Protein AF-A0A9E5V1Q6-F1 (afdb_monomer_lite)

Radius of gyration: 34.78 Å; chains: 1; bounding box: 92×121×53 Å

Secondary structure (DSSP, 8-state):
-PPPPP--PPPPPPPPP--HHHHHHHHHTT--HHHHHHHHHHHHH-SS--S---PPPHHHHHHHTTS-HHHHHHHHHHHHHTTS-----S-------TTTSTT--TTS----------PPP---------------------

Sequence (142 aa):
MTDPPPSSEPKPPSFVQIPIELIKYVRSLKLTGTQYDLWLYLYELDPYGSKWVEVPPPSEIAQLLKVDVRTIQRCAQRLADCELFEFQIKRWKARNTTISAKVYDFSLGKEIHLRTKRSKSPQNGSKDPKEYKYSGGKTFAG

Structure (mmCIF, N/CA/C/O backbone):
data_AF-A0A9E5V1Q6-F1
#
_entry.id   AF-A0A9E5V1Q6-F1
#
loop_
_atom_site.group_PDB
_atom_site.id
_atom_site.type_symbol
_atom_site.label_atom_id
_atom_site.label_alt_id
_atom_site.label_comp_id
_atom_site.label_asym_id
_atom_site.label_entity_id
_atom_site.label_seq_id
_atom_site.pdbx_PDB_ins_code
_atom_site.Cartn_x
_atom_site.Cartn_y
_atom_site.Cartn_z
_atom_site.occupancy
_atom_site.B_iso_or_equiv
_atom_site.auth_seq_id
_atom_site.auth_comp_id
_atom_site.auth_asym_id
_atom_site.auth_atom_id
_atom_site.pdbx_PDB_model_num
ATOM 1 N N . MET A 1 1 ? 28.038 45.652 21.094 1.00 58.75 1 MET A N 1
ATOM 2 C CA . MET A 1 1 ? 26.785 44.981 20.697 1.00 58.75 1 MET A CA 1
ATOM 3 C C . MET A 1 1 ? 27.151 43.536 20.450 1.00 58.75 1 MET A C 1
ATOM 5 O O . MET A 1 1 ? 27.878 43.267 19.509 1.00 58.75 1 MET A O 1
ATOM 9 N N . THR A 1 2 ? 26.821 42.665 21.395 1.00 64.88 2 THR A N 1
ATOM 10 C CA . THR A 1 2 ? 27.136 41.235 21.346 1.00 64.88 2 THR A CA 1
ATOM 11 C C . THR A 1 2 ? 25.935 40.545 20.719 1.00 64.88 2 THR A C 1
ATOM 13 O O . THR A 1 2 ? 24.842 40.629 21.278 1.00 64.88 2 THR A O 1
ATOM 16 N N . ASP A 1 3 ? 26.117 39.927 19.555 1.00 62.53 3 ASP A N 1
ATOM 17 C CA . ASP A 1 3 ? 25.083 39.080 18.965 1.00 62.53 3 ASP A CA 1
ATOM 18 C C . ASP A 1 3 ? 24.759 37.933 19.937 1.00 62.53 3 ASP A C 1
ATOM 20 O O . ASP A 1 3 ? 25.683 37.342 20.512 1.00 62.53 3 ASP A O 1
ATOM 24 N N . PRO A 1 4 ? 23.473 37.616 20.176 1.00 71.31 4 PRO A N 1
ATOM 25 C CA . PRO A 1 4 ? 23.129 36.442 20.957 1.00 71.31 4 PRO A CA 1
ATOM 26 C C . PRO A 1 4 ? 23.606 35.180 20.215 1.00 71.31 4 PRO A C 1
ATOM 28 O O . PRO A 1 4 ? 23.507 35.113 18.987 1.00 71.31 4 PRO A O 1
ATOM 31 N N . PRO A 1 5 ? 24.125 34.169 20.935 1.00 71.31 5 PRO A N 1
ATOM 32 C CA . PRO A 1 5 ? 24.571 32.926 20.319 1.00 71.31 5 PRO A CA 1
ATOM 33 C C . PRO A 1 5 ? 23.397 32.241 19.602 1.00 71.31 5 PRO A C 1
ATOM 35 O O . PRO A 1 5 ? 22.268 32.300 20.103 1.00 71.31 5 PRO A O 1
ATOM 38 N N . PRO A 1 6 ? 23.632 31.575 18.453 1.00 68.31 6 PRO A N 1
ATOM 39 C CA . PRO A 1 6 ? 22.587 30.823 17.777 1.00 68.31 6 PRO A CA 1
ATOM 40 C C . PRO A 1 6 ? 22.072 29.763 18.744 1.00 68.31 6 PRO A C 1
ATOM 42 O O . PRO A 1 6 ? 22.817 28.890 19.187 1.00 68.31 6 PRO A O 1
ATOM 45 N N . SER A 1 7 ? 20.799 29.881 19.109 1.00 64.31 7 SER A N 1
ATOM 46 C CA . SER A 1 7 ? 20.091 28.952 19.978 1.00 64.31 7 SER A CA 1
ATOM 47 C C . SER A 1 7 ? 19.993 27.612 19.249 1.00 64.31 7 SER A C 1
ATOM 49 O O . SER A 1 7 ? 19.036 27.345 18.528 1.00 64.31 7 SER A O 1
ATOM 51 N N . SER A 1 8 ? 21.026 26.780 19.367 1.00 68.31 8 SER A N 1
ATOM 52 C CA . SER A 1 8 ? 21.069 25.427 18.818 1.00 68.31 8 SER A CA 1
ATOM 53 C C . SER A 1 8 ? 20.265 24.480 19.707 1.00 68.31 8 SER A C 1
ATOM 55 O O . SER A 1 8 ? 20.786 23.485 20.208 1.00 68.31 8 SER A O 1
ATOM 57 N N . GLU A 1 9 ? 19.004 24.820 19.963 1.00 71.81 9 GLU A N 1
ATOM 58 C CA . GLU A 1 9 ? 18.068 23.887 20.573 1.00 71.81 9 GLU A CA 1
ATOM 59 C C . GLU A 1 9 ? 17.627 22.882 19.502 1.00 71.81 9 GLU A C 1
ATOM 61 O O . GLU A 1 9 ? 17.210 23.283 18.408 1.00 71.81 9 GLU A O 1
ATOM 66 N N . PRO A 1 10 ? 17.742 21.568 19.761 1.00 73.12 10 PRO A N 1
ATOM 67 C CA . PRO A 1 10 ? 17.274 20.566 18.821 1.00 73.12 10 PRO A CA 1
ATOM 68 C C . PRO A 1 10 ? 15.765 20.735 18.644 1.00 73.12 10 PRO A C 1
ATOM 70 O O . PRO A 1 10 ? 14.995 20.587 19.594 1.00 73.12 10 PRO A O 1
ATOM 73 N N . LYS A 1 11 ? 15.339 21.057 17.417 1.00 75.12 11 LYS A N 1
ATOM 74 C CA . LYS A 1 11 ? 13.920 21.140 17.070 1.00 75.12 11 LYS A CA 1
ATOM 75 C C . LYS A 1 11 ? 13.256 19.813 17.465 1.00 75.12 11 LYS A C 1
ATOM 77 O O . LYS A 1 11 ? 13.745 18.763 17.038 1.00 75.12 11 LYS A O 1
ATOM 82 N N . PRO A 1 12 ? 12.174 19.830 18.264 1.00 74.25 12 PRO A N 1
ATOM 83 C CA . PRO A 1 12 ? 11.507 18.600 18.658 1.00 74.25 12 PRO A CA 1
ATOM 84 C C . PRO A 1 12 ? 11.032 17.842 17.409 1.00 74.25 12 PRO A C 1
ATOM 86 O O . PRO A 1 12 ? 10.685 18.476 16.403 1.00 74.25 12 PRO A O 1
ATOM 89 N N . PRO A 1 13 ? 11.021 16.498 17.445 1.00 74.25 13 PRO A N 1
ATOM 90 C CA . PRO A 1 13 ? 10.579 15.699 16.312 1.00 74.25 13 PRO A CA 1
ATOM 91 C C . PRO A 1 13 ? 9.140 16.071 15.935 1.00 74.25 13 PRO A C 1
ATOM 93 O O . PRO A 1 13 ? 8.254 16.133 16.787 1.00 74.25 13 PRO A O 1
ATOM 96 N N . SER A 1 14 ? 8.905 16.336 14.648 1.00 77.00 14 SER A N 1
ATOM 97 C CA . SER A 1 14 ? 7.556 16.543 14.126 1.00 77.00 14 SER A CA 1
ATOM 98 C C . SER A 1 14 ? 6.906 15.190 13.863 1.00 77.00 14 SER A C 1
ATOM 100 O O . SER A 1 14 ? 7.390 14.431 13.025 1.00 77.00 14 SER A O 1
ATOM 102 N N . PHE A 1 15 ? 5.808 14.899 14.554 1.00 81.38 15 PHE A N 1
ATOM 103 C CA . PHE A 1 15 ? 5.043 13.673 14.345 1.00 81.38 15 PHE A CA 1
ATOM 104 C C . PHE A 1 15 ? 3.915 13.902 13.343 1.00 81.38 15 PHE A C 1
ATOM 106 O O . PHE A 1 15 ? 3.174 14.883 13.440 1.00 81.38 15 PHE A O 1
ATOM 113 N N . VAL A 1 16 ? 3.752 12.964 12.412 1.00 83.31 16 VAL A N 1
ATOM 114 C CA . VAL A 1 16 ? 2.574 12.904 11.545 1.00 83.31 16 VAL A CA 1
ATOM 115 C C . VAL A 1 16 ? 1.393 12.383 12.365 1.00 83.31 16 VAL A C 1
ATOM 117 O O . VAL A 1 16 ? 1.494 11.351 13.027 1.00 83.31 16 VAL A O 1
ATOM 120 N N . GLN A 1 17 ? 0.265 13.093 12.329 1.00 88.81 17 GLN A N 1
ATOM 121 C CA . GLN A 1 17 ? -0.966 12.651 12.984 1.00 88.81 17 GLN A CA 1
ATOM 122 C C . GLN A 1 17 ? -1.847 11.872 12.004 1.00 88.81 17 GLN A C 1
ATOM 124 O O . GLN A 1 17 ? -2.104 12.320 10.886 1.00 88.81 17 GLN A O 1
ATOM 129 N N . ILE A 1 18 ? -2.343 10.716 12.449 1.00 91.19 18 ILE A N 1
ATOM 130 C CA . ILE A 1 18 ? -3.330 9.919 11.715 1.00 91.19 18 ILE A CA 1
ATOM 131 C C . ILE A 1 18 ? -4.695 10.116 12.387 1.00 91.19 18 ILE A C 1
ATOM 133 O O . ILE A 1 18 ? -4.816 9.832 13.584 1.00 91.19 18 ILE A O 1
ATOM 137 N N . PRO A 1 19 ? -5.733 10.579 11.665 1.00 91.69 19 PRO A N 1
ATOM 138 C CA . PRO A 1 19 ? -7.073 10.715 12.221 1.00 91.69 19 PRO A CA 1
ATOM 139 C C . PRO A 1 19 ? -7.587 9.398 12.814 1.00 91.69 19 PRO A C 1
ATOM 141 O O . PRO A 1 19 ? -7.489 8.339 12.193 1.00 91.69 19 PRO A O 1
ATOM 144 N N . ILE A 1 20 ? -8.195 9.458 14.001 1.00 94.00 20 ILE A N 1
ATOM 145 C CA . ILE A 1 20 ? -8.691 8.266 14.713 1.00 94.00 20 ILE A CA 1
ATOM 146 C C . ILE A 1 20 ? -9.710 7.490 13.869 1.00 94.00 20 ILE A C 1
ATOM 148 O O . ILE A 1 20 ? -9.686 6.260 13.851 1.00 94.00 20 ILE A O 1
ATOM 152 N N . GLU A 1 21 ? -10.581 8.191 13.144 1.00 94.62 21 GLU A N 1
ATOM 153 C CA . GLU A 1 21 ? -11.570 7.556 12.267 1.00 94.62 21 GLU A CA 1
ATOM 154 C C . GLU A 1 21 ? -10.911 6.796 11.111 1.00 94.62 21 GLU A C 1
ATOM 156 O O . GLU A 1 21 ? -11.335 5.687 10.787 1.00 94.62 21 GLU A O 1
ATOM 161 N N . LEU A 1 22 ? -9.801 7.311 10.570 1.00 93.00 22 LEU A N 1
ATOM 162 C CA . LEU A 1 22 ? -9.016 6.601 9.561 1.00 93.00 22 LEU A CA 1
ATOM 163 C C . LEU A 1 22 ? -8.363 5.344 10.152 1.00 93.00 22 LEU A C 1
ATOM 165 O O . LEU A 1 22 ? -8.418 4.278 9.543 1.00 93.00 22 LEU A O 1
ATOM 169 N N . ILE A 1 23 ? -7.820 5.423 11.371 1.00 94.00 23 ILE A N 1
ATOM 170 C CA . ILE A 1 23 ? -7.265 4.249 12.068 1.00 94.00 23 ILE A CA 1
ATOM 171 C C . ILE A 1 23 ? -8.347 3.177 12.268 1.00 94.00 23 ILE A C 1
ATOM 173 O O . ILE A 1 23 ? -8.100 1.992 12.029 1.00 94.00 23 ILE A O 1
ATOM 177 N N . LYS A 1 24 ? -9.550 3.570 12.706 1.00 96.06 24 LYS A N 1
ATOM 178 C CA . LYS A 1 24 ? -10.685 2.648 12.881 1.00 96.06 24 LYS A CA 1
ATOM 179 C C . LYS A 1 24 ? -11.082 2.002 11.555 1.00 96.06 24 LYS A C 1
ATOM 181 O O . LYS A 1 24 ? -11.248 0.781 11.512 1.00 96.06 24 LYS A O 1
ATOM 186 N N . TYR A 1 25 ? -11.182 2.797 10.490 1.00 95.38 25 TYR A N 1
ATOM 187 C CA . TYR A 1 25 ? -11.478 2.300 9.150 1.00 95.38 25 TYR A CA 1
ATOM 188 C C . TYR A 1 25 ? -10.438 1.267 8.704 1.00 95.38 25 TYR A C 1
ATOM 190 O O . TYR A 1 25 ? -10.794 0.128 8.409 1.00 95.38 25 TYR A O 1
ATOM 198 N N . VAL A 1 26 ? -9.148 1.594 8.773 1.00 95.50 26 VAL A N 1
ATOM 199 C CA . VAL A 1 26 ? -8.070 0.687 8.349 1.00 95.50 26 VAL A CA 1
ATOM 200 C C . VAL A 1 26 ? -8.032 -0.599 9.177 1.00 95.50 26 VAL A C 1
ATOM 202 O O . VAL A 1 26 ? -7.861 -1.687 8.622 1.00 95.50 26 VAL A O 1
ATOM 205 N N . ARG A 1 27 ? -8.281 -0.523 10.490 1.00 94.81 27 ARG A N 1
ATOM 206 C CA . ARG A 1 27 ? -8.420 -1.719 11.341 1.00 94.81 27 ARG A CA 1
ATOM 207 C C . ARG A 1 27 ? -9.575 -2.620 10.900 1.00 94.81 27 ARG A C 1
ATOM 209 O O . ARG A 1 27 ? -9.447 -3.842 10.965 1.00 94.81 27 ARG A O 1
ATOM 216 N N . SER A 1 28 ? -10.681 -2.044 10.427 1.00 96.75 28 SER A N 1
ATOM 217 C CA . SER A 1 28 ? -11.835 -2.811 9.939 1.00 96.75 28 SER A CA 1
ATOM 218 C C . SER A 1 28 ? -11.536 -3.611 8.661 1.00 96.75 28 SER A C 1
ATOM 220 O O . SER A 1 28 ? -12.126 -4.672 8.455 1.00 96.75 28 SER A O 1
ATOM 222 N N . LEU A 1 29 ? -10.559 -3.170 7.855 1.00 95.69 29 LEU A N 1
ATOM 223 C CA . LEU A 1 29 ? -1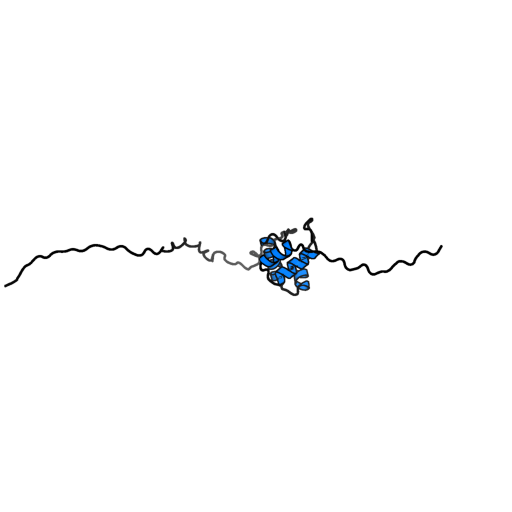0.156 -3.819 6.599 1.00 95.69 29 LEU A CA 1
ATOM 224 C C . LEU A 1 29 ? -9.368 -5.124 6.794 1.00 95.69 29 LEU A C 1
ATOM 226 O O . LEU A 1 29 ? -9.145 -5.847 5.819 1.00 95.69 29 LEU A O 1
ATOM 230 N N . LYS A 1 30 ? -8.952 -5.430 8.034 1.00 95.06 30 LYS A N 1
ATOM 231 C CA . LYS A 1 30 ? -8.183 -6.634 8.405 1.00 95.06 30 LYS A CA 1
ATOM 232 C C . LYS A 1 30 ? -6.955 -6.849 7.512 1.00 95.06 30 LYS A C 1
ATOM 234 O O . LYS A 1 30 ? -6.726 -7.947 7.002 1.0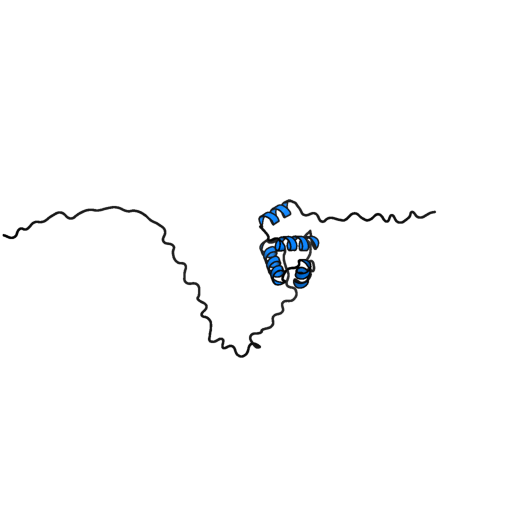0 95.06 30 LYS A O 1
ATOM 239 N N . LEU A 1 31 ? -6.185 -5.781 7.310 1.00 95.19 31 LEU A N 1
ATOM 240 C CA . LEU A 1 31 ? -4.926 -5.838 6.575 1.00 95.19 31 LEU A CA 1
ATOM 241 C C . LEU A 1 31 ? -3.946 -6.805 7.257 1.00 95.19 31 LEU A C 1
ATOM 243 O O . LEU A 1 31 ? -3.906 -6.905 8.485 1.00 95.19 31 LEU A O 1
ATOM 247 N N . THR A 1 32 ? -3.141 -7.516 6.466 1.00 96.00 32 THR A N 1
ATOM 248 C CA . THR A 1 32 ? -2.003 -8.275 7.009 1.00 96.00 32 THR A CA 1
ATOM 249 C C . THR A 1 32 ? -0.950 -7.315 7.568 1.00 96.00 32 THR A C 1
ATOM 251 O O . THR A 1 32 ? -0.938 -6.139 7.207 1.00 96.00 32 THR A O 1
ATOM 254 N N . GLY A 1 33 ? -0.023 -7.808 8.400 1.00 96.25 33 GLY A N 1
ATOM 255 C CA . GLY A 1 33 ? 1.056 -6.975 8.955 1.00 96.25 33 GLY A CA 1
ATOM 256 C C . GLY A 1 33 ? 1.806 -6.190 7.873 1.00 96.25 33 GLY A C 1
ATOM 257 O O . GLY A 1 33 ? 1.840 -4.970 7.913 1.00 96.25 33 GLY A O 1
ATOM 258 N N . THR A 1 34 ? 2.254 -6.865 6.811 1.00 96.25 34 THR A N 1
ATOM 259 C CA . THR A 1 34 ? 2.956 -6.211 5.692 1.00 96.25 34 THR A CA 1
ATOM 260 C C . THR A 1 34 ? 2.094 -5.198 4.932 1.00 96.25 34 THR A C 1
ATOM 262 O O . THR A 1 34 ? 2.613 -4.204 4.434 1.00 96.25 34 THR A O 1
ATOM 265 N N . GLN A 1 35 ? 0.784 -5.436 4.801 1.00 96.81 35 GLN A N 1
ATOM 266 C CA . GLN A 1 35 ? -0.122 -4.468 4.169 1.00 96.81 35 GLN A CA 1
ATOM 267 C C . GLN A 1 35 ? -0.277 -3.217 5.033 1.00 96.81 35 GLN A C 1
ATOM 269 O O . GLN A 1 35 ? -0.301 -2.110 4.503 1.00 96.81 35 GLN A O 1
ATOM 274 N N . TYR A 1 36 ? -0.369 -3.401 6.349 1.00 96.62 36 TYR A N 1
ATOM 275 C CA . TYR A 1 36 ? -0.458 -2.312 7.312 1.00 96.62 36 TYR A CA 1
ATOM 276 C C . TYR A 1 36 ? 0.846 -1.504 7.374 1.00 96.62 36 TYR A C 1
ATOM 278 O O . TYR A 1 36 ? 0.799 -0.278 7.344 1.00 96.62 36 TYR A O 1
ATOM 286 N N . ASP A 1 37 ? 2.000 -2.173 7.359 1.00 96.00 37 ASP A N 1
ATOM 287 C CA . ASP A 1 37 ? 3.312 -1.518 7.314 1.00 96.00 37 ASP A CA 1
ATOM 288 C C . ASP A 1 37 ? 3.490 -0.708 6.026 1.00 96.00 37 ASP A C 1
ATOM 290 O O . ASP A 1 37 ? 3.939 0.436 6.068 1.00 96.00 37 ASP A O 1
ATOM 294 N N . LEU A 1 38 ? 3.076 -1.262 4.878 1.00 96.06 38 LEU A N 1
ATOM 295 C CA . LEU A 1 38 ? 3.083 -0.520 3.619 1.00 96.06 38 LEU A CA 1
ATOM 296 C C . LEU A 1 38 ? 2.143 0.691 3.675 1.00 96.06 38 LEU A C 1
ATOM 298 O O . LEU A 1 38 ? 2.499 1.753 3.175 1.00 96.06 38 LEU A O 1
ATOM 302 N N . TRP A 1 39 ? 0.963 0.553 4.286 1.00 95.81 39 TRP A N 1
ATOM 303 C CA . TRP A 1 39 ? 0.038 1.673 4.464 1.00 95.81 39 TRP A CA 1
ATOM 304 C C . TRP A 1 39 ? 0.665 2.799 5.295 1.00 95.81 39 TRP A C 1
ATOM 306 O O . TRP A 1 39 ? 0.616 3.949 4.866 1.00 95.81 39 TRP A O 1
ATOM 316 N N . LEU A 1 40 ? 1.313 2.479 6.421 1.00 94.56 40 LEU A N 1
ATOM 317 C CA . LEU A 1 40 ? 2.019 3.468 7.244 1.00 94.56 40 LEU A CA 1
ATOM 318 C C . LEU A 1 40 ? 3.161 4.147 6.481 1.00 94.56 40 LEU A C 1
ATOM 320 O O . LEU A 1 40 ? 3.268 5.369 6.518 1.00 94.56 40 LEU A O 1
ATOM 324 N N . TYR A 1 41 ? 3.968 3.366 5.760 1.00 93.38 41 TYR A N 1
ATOM 325 C CA . TYR A 1 41 ? 5.063 3.888 4.943 1.00 93.38 41 TYR A CA 1
ATOM 326 C C . TYR A 1 41 ? 4.564 4.883 3.885 1.00 93.38 41 TYR A C 1
ATOM 328 O O . TYR A 1 41 ? 5.120 5.964 3.728 1.00 93.38 41 TYR A O 1
ATOM 336 N N . LEU A 1 42 ? 3.486 4.549 3.173 1.00 92.50 42 LEU A N 1
ATOM 337 C CA . LEU A 1 42 ? 2.911 5.446 2.168 1.00 92.50 42 LEU A CA 1
ATOM 338 C C . LEU A 1 42 ? 2.258 6.682 2.803 1.00 92.50 42 LEU A C 1
ATOM 340 O O . LEU A 1 42 ? 2.358 7.775 2.249 1.00 92.50 42 LEU A O 1
ATOM 344 N N . TYR A 1 43 ? 1.635 6.530 3.974 1.00 92.69 43 TYR A N 1
ATOM 345 C CA . TYR A 1 43 ? 1.038 7.643 4.713 1.00 92.69 43 TYR A CA 1
ATOM 346 C C . TYR A 1 43 ? 2.095 8.628 5.234 1.00 92.69 43 TYR A C 1
ATOM 348 O O . TYR A 1 43 ? 1.836 9.824 5.299 1.00 92.69 43 TYR A O 1
ATOM 356 N N . GLU A 1 44 ? 3.297 8.157 5.573 1.00 89.31 44 GLU A N 1
ATOM 357 C CA . GLU A 1 44 ? 4.432 9.024 5.916 1.00 89.31 44 GLU A CA 1
ATOM 358 C C . GLU A 1 44 ? 4.851 9.915 4.733 1.00 89.31 44 GLU A C 1
ATOM 360 O O . GLU A 1 44 ? 5.190 11.082 4.931 1.00 89.31 44 GLU A O 1
ATOM 365 N N . LEU A 1 45 ? 4.789 9.388 3.503 1.00 88.81 45 LEU A N 1
ATOM 366 C CA . LEU A 1 45 ? 5.160 10.120 2.287 1.00 88.81 45 LEU A CA 1
ATOM 367 C C . LEU A 1 45 ? 4.123 11.182 1.887 1.00 88.81 45 LEU A C 1
ATOM 369 O O . LEU A 1 45 ? 4.504 12.274 1.456 1.00 88.81 45 LEU A O 1
ATOM 373 N N . ASP A 1 46 ? 2.829 10.871 2.010 1.00 88.06 46 ASP A N 1
ATOM 374 C CA . ASP A 1 46 ? 1.738 11.830 1.791 1.00 88.06 46 ASP A CA 1
ATOM 375 C C . ASP A 1 46 ? 0.572 11.618 2.773 1.00 88.06 46 ASP A C 1
ATOM 377 O O . ASP A 1 46 ? -0.379 10.894 2.468 1.00 88.06 46 ASP A O 1
ATOM 381 N N . PRO A 1 47 ? 0.592 12.294 3.934 1.00 85.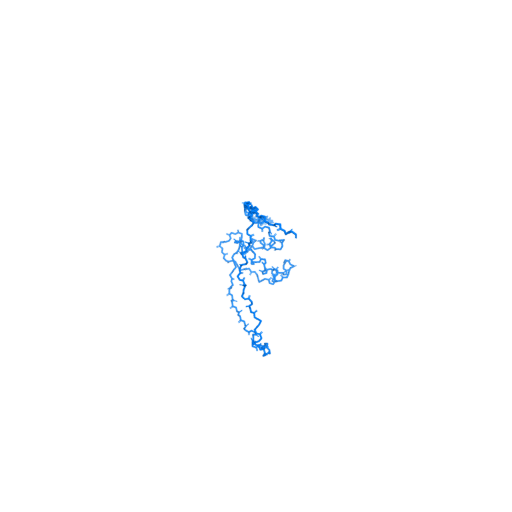38 47 PRO A N 1
ATOM 382 C CA . PRO A 1 47 ? -0.472 12.172 4.930 1.00 85.38 47 PRO A CA 1
ATOM 383 C C . PRO A 1 47 ? -1.824 12.741 4.479 1.00 85.38 47 PRO A C 1
ATOM 385 O O . PRO A 1 47 ? -2.853 12.418 5.068 1.00 85.38 47 PRO A O 1
ATOM 388 N N . TYR A 1 48 ? -1.829 13.642 3.489 1.00 78.69 48 TYR A N 1
ATOM 389 C CA . TYR A 1 48 ? -3.008 14.437 3.128 1.00 78.69 48 TYR A CA 1
ATOM 390 C C . TYR A 1 48 ? -3.634 14.027 1.792 1.00 78.69 48 TYR A C 1
ATOM 392 O O . TYR A 1 48 ? -4.732 14.489 1.486 1.00 78.69 48 TYR A O 1
ATOM 400 N N . GLY A 1 49 ? -2.951 13.203 0.988 1.00 80.00 49 GLY A N 1
ATOM 401 C CA . GLY A 1 49 ? -3.445 12.724 -0.309 1.00 80.00 49 GLY A CA 1
ATOM 402 C C . GLY A 1 49 ? -3.699 13.844 -1.322 1.00 80.00 49 GLY A C 1
ATOM 403 O O . GLY A 1 49 ? -4.517 13.701 -2.227 1.00 80.00 49 GLY A O 1
ATOM 404 N N . SER A 1 50 ? -3.059 15.000 -1.138 1.00 78.25 50 SER A N 1
ATOM 405 C CA . SER A 1 50 ? -3.360 16.216 -1.910 1.00 78.25 50 SER A CA 1
ATOM 406 C C . SER A 1 50 ? -2.673 16.248 -3.275 1.00 78.25 50 SER A C 1
ATOM 408 O O . SER A 1 50 ? -3.028 17.063 -4.130 1.00 78.25 50 SER A O 1
ATOM 410 N N . LYS A 1 51 ? -1.665 15.394 -3.482 1.00 83.50 51 LYS A N 1
ATOM 411 C CA . LYS A 1 51 ? -0.827 15.404 -4.680 1.00 83.50 51 LYS A CA 1
ATOM 412 C C . LYS A 1 51 ? -0.296 14.016 -4.998 1.00 83.50 51 LYS A C 1
ATOM 414 O O . LYS A 1 51 ? -0.101 13.177 -4.132 1.00 83.50 51 LYS A O 1
ATOM 419 N N . TRP A 1 52 ? 0.049 13.818 -6.261 1.00 85.81 52 TRP A N 1
ATOM 420 C CA . TRP A 1 52 ? 0.807 12.647 -6.673 1.00 85.81 52 TRP A CA 1
ATOM 421 C C . TRP A 1 52 ? 2.237 12.744 -6.145 1.00 85.81 52 TRP A C 1
ATOM 423 O O . TRP A 1 52 ? 2.994 13.632 -6.546 1.00 85.81 52 TRP A O 1
ATOM 433 N N . VAL A 1 53 ? 2.607 11.829 -5.251 1.00 88.75 53 VAL A N 1
ATOM 434 C CA . VAL A 1 53 ? 3.974 11.700 -4.739 1.00 88.75 53 VAL A CA 1
ATOM 435 C C . VAL A 1 53 ? 4.704 10.585 -5.477 1.00 88.75 53 VAL A C 1
ATOM 437 O O . VAL A 1 53 ? 4.133 9.556 -5.836 1.00 88.75 53 VAL A O 1
ATOM 440 N N . GLU A 1 54 ? 5.985 10.813 -5.753 1.00 88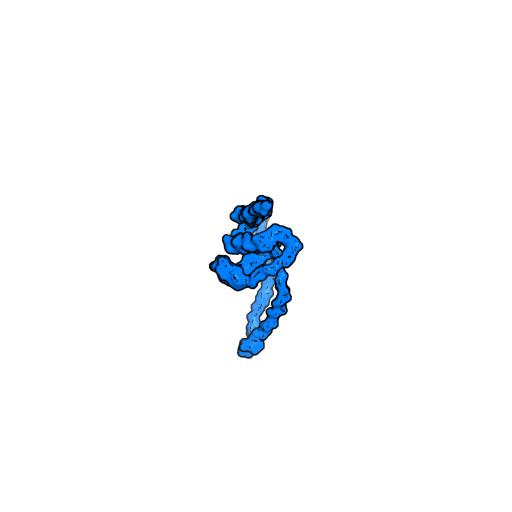.06 54 GLU A N 1
ATOM 441 C CA . GLU A 1 54 ? 6.844 9.800 -6.347 1.00 88.06 54 GLU A CA 1
ATOM 442 C C . GLU A 1 54 ? 7.249 8.787 -5.276 1.00 88.06 54 GLU A C 1
ATOM 444 O O . GLU A 1 54 ? 8.036 9.079 -4.381 1.00 88.06 54 GLU A O 1
ATOM 449 N N . VAL A 1 55 ? 6.656 7.599 -5.361 1.00 89.38 55 VAL A N 1
ATOM 450 C CA . VAL A 1 55 ? 6.943 6.478 -4.467 1.00 89.38 55 VAL A CA 1
ATOM 451 C C . VAL A 1 55 ? 8.111 5.663 -5.044 1.00 89.38 55 VAL A C 1
ATOM 453 O O . VAL A 1 55 ? 8.130 5.432 -6.260 1.00 89.38 55 VAL A O 1
ATOM 456 N N . PRO A 1 56 ? 9.070 5.198 -4.216 1.00 89.88 56 PRO A N 1
ATOM 457 C CA . PRO A 1 56 ? 10.156 4.335 -4.673 1.00 89.88 56 PRO A CA 1
ATOM 458 C C . PRO A 1 56 ? 9.658 3.069 -5.386 1.00 89.88 56 PRO A C 1
ATOM 460 O O . PRO A 1 56 ? 8.537 2.605 -5.146 1.00 89.88 56 PRO A O 1
ATOM 463 N N . PRO A 1 57 ? 10.472 2.462 -6.268 1.00 91.06 57 PRO A N 1
ATOM 464 C CA . PRO A 1 57 ? 10.076 1.243 -6.953 1.00 91.06 57 PRO A CA 1
ATOM 465 C C . PRO A 1 57 ? 9.820 0.104 -5.948 1.00 91.06 57 PRO A C 1
ATOM 467 O O . PRO A 1 57 ? 10.490 0.025 -4.914 1.00 91.06 57 PRO A O 1
ATOM 470 N N . PRO A 1 58 ? 8.922 -0.853 -6.264 1.00 93.00 58 PRO A N 1
ATOM 471 C CA . PRO A 1 58 ? 8.579 -1.949 -5.354 1.00 93.00 58 PRO A CA 1
ATOM 472 C C . PRO A 1 58 ? 9.776 -2.752 -4.829 1.00 93.00 58 PRO A C 1
ATOM 474 O O . PRO A 1 58 ? 9.702 -3.306 -3.739 1.00 93.00 58 PRO A O 1
ATOM 477 N N . SER A 1 59 ? 10.878 -2.816 -5.583 1.00 94.50 59 SER A N 1
ATOM 478 C CA . SER A 1 59 ? 12.119 -3.478 -5.173 1.00 94.50 59 SER A CA 1
ATOM 479 C C . SER A 1 59 ? 12.822 -2.797 -4.000 1.00 94.50 59 SER A C 1
ATOM 481 O O . SER A 1 59 ? 13.360 -3.489 -3.142 1.00 94.50 59 SER A O 1
ATOM 483 N N . GLU A 1 60 ? 12.815 -1.466 -3.941 1.00 94.19 60 GLU A N 1
ATOM 484 C CA . GLU A 1 60 ? 13.443 -0.714 -2.847 1.00 94.19 60 GLU A CA 1
ATOM 485 C C . GLU A 1 60 ? 12.597 -0.812 -1.576 1.00 94.19 60 GLU A C 1
ATOM 487 O O . GLU A 1 60 ? 13.111 -1.102 -0.497 1.00 94.19 60 GLU A O 1
ATOM 492 N N . ILE A 1 61 ? 11.274 -0.698 -1.718 1.00 94.44 61 ILE A N 1
ATOM 493 C CA . ILE A 1 61 ? 10.333 -0.872 -0.603 1.00 94.44 61 ILE A CA 1
ATOM 494 C C . ILE A 1 61 ? 10.417 -2.298 -0.042 1.00 94.44 61 ILE A C 1
ATOM 496 O O . ILE A 1 61 ? 10.387 -2.499 1.169 1.00 94.44 61 ILE A O 1
ATOM 500 N N . ALA A 1 62 ? 10.565 -3.299 -0.912 1.00 95.06 62 ALA A N 1
ATOM 501 C CA . ALA A 1 62 ? 10.737 -4.692 -0.513 1.00 95.06 62 ALA A CA 1
ATOM 502 C C . ALA A 1 62 ? 11.989 -4.899 0.353 1.00 95.06 62 ALA A C 1
ATOM 504 O O . ALA A 1 62 ? 11.928 -5.610 1.355 1.00 95.06 62 ALA A O 1
ATOM 505 N N . GLN A 1 63 ? 13.102 -4.238 0.015 1.00 95.50 63 GLN A N 1
ATOM 506 C CA . GLN A 1 63 ? 14.323 -4.269 0.826 1.00 95.50 63 GLN A CA 1
ATOM 507 C C . GLN A 1 63 ? 14.121 -3.585 2.181 1.00 95.50 63 GLN A C 1
ATOM 509 O O . GLN A 1 63 ? 14.518 -4.143 3.205 1.00 95.50 63 GLN A O 1
ATOM 514 N N . LEU A 1 64 ? 13.461 -2.422 2.195 1.00 93.94 64 LEU A N 1
ATOM 515 C CA . LEU A 1 64 ? 13.159 -1.671 3.416 1.00 93.94 64 LEU A CA 1
ATOM 516 C C . LEU A 1 64 ? 12.295 -2.492 4.386 1.00 93.94 64 LEU A C 1
ATOM 518 O O . LEU A 1 64 ? 12.625 -2.622 5.564 1.00 93.94 64 LEU A O 1
ATOM 522 N N . LEU A 1 65 ? 11.218 -3.091 3.872 1.00 93.56 65 LEU A N 1
ATOM 523 C CA . LEU A 1 65 ? 10.262 -3.881 4.652 1.00 93.56 65 LEU A CA 1
ATOM 524 C C . LEU A 1 65 ? 10.687 -5.348 4.830 1.00 93.56 65 LEU A C 1
ATOM 526 O O . LEU A 1 65 ? 9.975 -6.112 5.478 1.00 93.56 65 LEU A O 1
ATOM 530 N N . LYS A 1 66 ? 11.844 -5.751 4.285 1.00 94.81 66 LYS A N 1
ATOM 531 C CA . LYS A 1 66 ? 12.397 -7.118 4.348 1.00 94.81 66 LYS A CA 1
ATOM 532 C C . LYS A 1 66 ? 11.417 -8.195 3.863 1.00 94.81 66 LYS A C 1
ATOM 534 O O . LYS A 1 66 ? 11.275 -9.252 4.478 1.00 94.81 66 LYS A O 1
ATOM 539 N N . VAL A 1 67 ? 10.747 -7.934 2.744 1.00 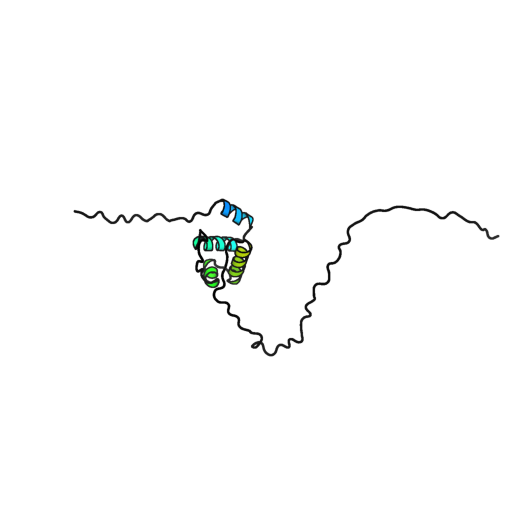95.56 67 VAL A N 1
ATOM 540 C CA . VAL A 1 67 ? 9.791 -8.857 2.112 1.00 95.56 67 VAL A CA 1
ATOM 541 C C . VAL A 1 67 ? 10.095 -9.043 0.630 1.00 95.56 67 VAL A C 1
ATOM 543 O O . VAL A 1 67 ? 10.899 -8.327 0.047 1.00 95.56 67 VAL A O 1
ATOM 546 N N . ASP A 1 68 ? 9.443 -10.018 -0.001 1.00 96.19 68 ASP A N 1
ATOM 547 C CA . ASP A 1 68 ? 9.558 -10.229 -1.443 1.00 96.19 68 ASP A CA 1
ATOM 548 C C . ASP A 1 68 ? 8.876 -9.106 -2.251 1.00 96.19 68 ASP A C 1
ATOM 550 O O . ASP A 1 68 ? 7.825 -8.581 -1.869 1.00 96.19 68 ASP A O 1
ATOM 554 N N . VAL A 1 69 ? 9.433 -8.778 -3.421 1.00 95.94 69 VAL A N 1
ATOM 555 C CA . VAL A 1 69 ? 8.900 -7.740 -4.325 1.00 95.94 69 VAL A CA 1
ATOM 556 C C . VAL A 1 69 ? 7.458 -8.035 -4.743 1.00 95.94 69 VAL A C 1
ATOM 558 O O . VAL A 1 69 ? 6.624 -7.127 -4.818 1.00 95.94 69 VAL A O 1
ATOM 561 N N . ARG A 1 70 ? 7.121 -9.308 -4.970 1.00 96.00 70 ARG A N 1
ATOM 562 C CA . ARG A 1 70 ? 5.761 -9.731 -5.322 1.00 96.00 70 ARG A CA 1
ATOM 563 C C . ARG A 1 70 ? 4.787 -9.499 -4.172 1.00 96.00 70 ARG A C 1
ATOM 565 O O . ARG A 1 70 ? 3.611 -9.227 -4.419 1.00 96.00 70 ARG A O 1
ATOM 572 N N . THR A 1 71 ? 5.258 -9.594 -2.930 1.00 96.12 71 THR A N 1
ATOM 573 C CA . THR A 1 71 ? 4.458 -9.264 -1.749 1.00 96.12 71 THR A CA 1
ATOM 574 C C . THR A 1 71 ? 4.124 -7.779 -1.741 1.00 96.12 71 THR A C 1
ATOM 576 O O . THR A 1 71 ? 2.950 -7.450 -1.608 1.00 96.12 71 THR A O 1
ATOM 579 N N . ILE A 1 72 ? 5.095 -6.893 -1.996 1.00 96.56 72 ILE A N 1
ATOM 580 C CA . ILE A 1 72 ? 4.836 -5.445 -2.097 1.00 96.56 72 ILE A CA 1
ATOM 581 C C . ILE A 1 72 ? 3.800 -5.136 -3.175 1.00 96.56 72 ILE A C 1
ATOM 583 O O . ILE A 1 72 ? 2.846 -4.411 -2.912 1.00 96.56 72 ILE A O 1
ATOM 587 N N . GLN A 1 73 ? 3.926 -5.733 -4.361 1.00 95.06 73 GLN A N 1
ATOM 588 C CA . GLN A 1 73 ? 2.959 -5.529 -5.446 1.00 95.06 73 GLN A CA 1
ATOM 589 C C . GLN A 1 73 ? 1.542 -5.979 -5.061 1.00 95.06 73 GLN A C 1
ATOM 591 O O . GLN A 1 73 ? 0.572 -5.275 -5.333 1.00 95.06 73 GLN A O 1
ATOM 596 N N . ARG A 1 74 ? 1.408 -7.133 -4.394 1.00 96.31 74 ARG A N 1
ATOM 597 C CA . ARG A 1 74 ? 0.112 -7.617 -3.889 1.00 96.31 74 ARG A CA 1
ATOM 598 C C . ARG A 1 74 ? -0.455 -6.712 -2.799 1.00 96.31 74 ARG A C 1
ATOM 600 O O . ARG A 1 74 ? -1.660 -6.487 -2.776 1.00 96.31 74 ARG A O 1
ATOM 607 N N . CYS A 1 75 ? 0.394 -6.212 -1.905 1.00 96.50 75 CYS A N 1
ATOM 608 C CA . CYS A 1 75 ? -0.006 -5.267 -0.870 1.00 96.50 75 CYS A CA 1
ATOM 609 C C . CYS A 1 75 ? -0.490 -3.953 -1.489 1.00 96.50 75 CYS A C 1
ATOM 611 O O . CYS A 1 75 ? -1.572 -3.504 -1.135 1.00 96.50 75 CYS A O 1
ATOM 613 N N . ALA A 1 76 ? 0.239 -3.392 -2.458 1.00 95.25 76 ALA A N 1
ATOM 614 C CA . ALA A 1 76 ? -0.163 -2.183 -3.175 1.00 95.25 76 ALA A CA 1
ATOM 615 C C . ALA A 1 76 ? -1.523 -2.365 -3.866 1.00 95.25 76 ALA A C 1
ATOM 617 O O . ALA A 1 76 ? -2.418 -1.547 -3.672 1.00 95.25 76 ALA A O 1
ATOM 618 N N . GLN A 1 77 ? -1.724 -3.487 -4.569 1.00 95.31 77 GLN A N 1
ATOM 619 C CA . GLN A 1 77 ? -3.028 -3.807 -5.156 1.00 95.31 77 GLN A CA 1
ATOM 620 C C . GLN A 1 77 ? -4.125 -3.868 -4.089 1.00 95.31 77 GLN A C 1
ATOM 622 O O . GLN A 1 77 ? -5.185 -3.283 -4.264 1.00 95.31 77 GLN A O 1
ATOM 627 N N . ARG A 1 78 ? -3.861 -4.521 -2.951 1.00 96.62 78 ARG A N 1
ATOM 628 C CA . ARG A 1 78 ? -4.844 -4.619 -1.869 1.00 96.62 78 ARG A CA 1
ATOM 629 C C . ARG A 1 78 ? -5.204 -3.255 -1.277 1.00 96.62 78 ARG A C 1
ATOM 631 O O . ARG A 1 78 ? -6.359 -3.053 -0.922 1.00 96.62 78 ARG A O 1
ATOM 638 N N . LEU A 1 79 ? -4.239 -2.346 -1.146 1.00 95.94 79 LEU A N 1
ATOM 639 C CA . LEU A 1 79 ? -4.492 -0.984 -0.674 1.00 95.94 79 LEU A CA 1
ATOM 640 C C . LEU A 1 79 ? -5.328 -0.184 -1.684 1.00 95.94 79 LEU A C 1
ATOM 642 O O . LEU A 1 79 ? -6.211 0.562 -1.264 1.00 95.94 79 LEU A O 1
ATOM 646 N N . ALA A 1 80 ? -5.106 -0.395 -2.984 1.00 94.75 80 ALA A N 1
ATOM 647 C CA . ALA A 1 80 ? -5.936 0.182 -4.040 1.00 94.75 80 ALA A CA 1
ATOM 648 C C . ALA A 1 80 ? -7.371 -0.359 -4.012 1.00 94.75 80 ALA A C 1
ATOM 650 O O . ALA A 1 80 ? -8.320 0.417 -4.059 1.00 94.75 80 ALA A O 1
ATOM 651 N N . ASP A 1 81 ? -7.541 -1.673 -3.843 1.00 95.31 81 ASP A N 1
ATOM 652 C CA . ASP A 1 81 ? -8.860 -2.316 -3.749 1.00 95.31 81 ASP A CA 1
ATOM 653 C C . ASP A 1 81 ? -9.677 -1.830 -2.534 1.00 95.31 81 ASP A C 1
ATOM 655 O O . ASP A 1 81 ? -10.897 -1.968 -2.508 1.00 95.31 81 ASP A O 1
ATOM 659 N N . CYS A 1 82 ? -9.004 -1.313 -1.502 1.00 93.81 82 CYS A N 1
ATOM 660 C CA . CYS A 1 82 ? -9.619 -0.724 -0.310 1.00 93.81 82 CYS A CA 1
ATOM 661 C C . CYS A 1 82 ? -9.813 0.800 -0.414 1.00 93.81 82 CYS A C 1
ATOM 663 O O . CYS A 1 82 ? -10.168 1.423 0.591 1.00 93.81 82 CYS A O 1
ATOM 665 N N . GLU A 1 83 ? -9.524 1.389 -1.579 1.00 92.31 83 GLU A N 1
ATOM 666 C CA . GLU A 1 83 ? -9.595 2.832 -1.842 1.00 92.31 83 GLU A CA 1
ATOM 667 C C . GLU A 1 83 ? -8.729 3.668 -0.879 1.00 92.31 83 GLU A C 1
ATOM 669 O O . GLU A 1 83 ? -9.026 4.823 -0.591 1.00 92.31 83 GLU A O 1
ATOM 674 N N . LEU A 1 84 ? -7.641 3.084 -0.358 1.00 91.81 84 LEU A N 1
ATOM 675 C CA . LEU A 1 84 ? -6.706 3.792 0.525 1.00 91.81 84 LEU A CA 1
ATOM 676 C C . LEU A 1 84 ? -5.665 4.590 -0.259 1.00 91.81 84 LEU A C 1
ATOM 678 O O . LEU A 1 84 ? -5.213 5.628 0.211 1.00 91.81 84 LEU A O 1
ATOM 682 N N . PHE A 1 85 ? -5.267 4.087 -1.428 1.00 91.38 85 PHE A N 1
ATOM 683 C CA . PHE A 1 85 ? -4.281 4.722 -2.293 1.00 91.38 85 PHE A CA 1
ATOM 684 C C . PHE A 1 85 ? -4.596 4.452 -3.758 1.00 91.38 85 PHE A C 1
ATOM 686 O O . PHE A 1 85 ? -4.987 3.345 -4.124 1.00 91.38 85 PHE A O 1
ATOM 693 N N . GLU A 1 86 ? -4.337 5.442 -4.604 1.00 90.00 86 GLU A N 1
ATOM 694 C CA . GLU A 1 86 ? -4.354 5.282 -6.052 1.00 90.00 86 GLU A CA 1
ATOM 695 C C . GLU A 1 86 ? -2.913 5.169 -6.568 1.00 90.00 86 GLU A C 1
ATOM 697 O O . GLU A 1 86 ? -2.032 5.932 -6.170 1.00 90.00 86 GLU A O 1
ATOM 702 N N . PHE A 1 87 ? -2.652 4.203 -7.451 1.00 87.62 87 PHE A N 1
ATOM 703 C CA . PHE A 1 87 ? -1.323 3.982 -8.024 1.00 87.62 87 PHE A CA 1
ATOM 704 C C . PHE A 1 87 ? -1.353 4.220 -9.531 1.00 87.62 87 PHE A C 1
ATOM 706 O O . PHE A 1 87 ? -2.100 3.568 -10.259 1.00 87.62 87 PHE A O 1
ATOM 713 N N . GLN A 1 88 ? -0.486 5.109 -10.017 1.00 84.31 88 GLN A N 1
ATOM 714 C CA . GLN A 1 88 ? -0.384 5.420 -11.441 1.00 84.31 88 GLN A CA 1
ATOM 715 C C . GLN A 1 88 ? 0.819 4.724 -12.091 1.00 84.31 88 GLN A C 1
ATOM 717 O O . GLN A 1 88 ? 1.968 4.879 -11.670 1.00 84.31 88 GLN A O 1
ATOM 722 N N . ILE A 1 89 ? 0.581 3.996 -13.186 1.00 76.12 89 ILE A N 1
ATOM 723 C CA . ILE A 1 89 ? 1.648 3.358 -13.970 1.00 76.12 89 ILE A CA 1
ATOM 724 C C . ILE A 1 89 ? 2.204 4.373 -14.980 1.00 76.12 89 ILE A C 1
ATOM 726 O O . ILE A 1 89 ? 1.668 4.533 -16.073 1.00 76.12 89 ILE A O 1
ATOM 730 N N . LYS A 1 90 ? 3.312 5.051 -14.646 1.00 71.62 90 LYS A N 1
ATOM 731 C CA . LYS A 1 90 ? 3.920 6.079 -15.523 1.00 71.62 90 LYS A CA 1
ATOM 732 C C . LYS A 1 90 ? 4.546 5.533 -16.821 1.00 71.62 90 LYS A C 1
ATOM 734 O O . LYS A 1 90 ? 4.652 6.268 -17.798 1.00 71.62 90 LYS A O 1
ATOM 739 N N . ARG A 1 91 ? 5.041 4.286 -16.854 1.00 67.75 91 ARG A N 1
ATOM 740 C CA . ARG A 1 91 ? 5.789 3.730 -18.008 1.00 67.75 91 ARG A CA 1
ATOM 741 C C . ARG A 1 91 ? 5.345 2.308 -18.335 1.00 67.75 91 ARG A C 1
ATOM 743 O O . ARG A 1 91 ? 6.029 1.342 -18.007 1.00 67.75 91 ARG A O 1
ATOM 750 N N . TRP A 1 92 ? 4.201 2.188 -19.001 1.00 65.38 92 TRP A N 1
ATOM 751 C CA . TRP A 1 92 ? 3.722 0.912 -19.526 1.00 65.38 92 TRP A CA 1
ATOM 752 C C . TRP A 1 92 ? 4.648 0.423 -20.648 1.00 65.38 92 TRP A C 1
ATOM 754 O O . TRP A 1 92 ? 4.738 1.038 -21.709 1.00 65.38 92 TRP A O 1
ATOM 764 N N . LYS A 1 93 ? 5.369 -0.675 -20.413 1.00 67.81 93 LYS A N 1
ATOM 765 C CA . LYS A 1 93 ? 6.215 -1.327 -21.418 1.00 67.81 93 LYS A CA 1
ATOM 766 C C . LYS A 1 93 ? 5.932 -2.819 -21.397 1.00 67.81 93 LYS A C 1
ATOM 768 O O . LYS A 1 93 ? 5.991 -3.445 -20.344 1.00 67.81 93 LYS A O 1
ATOM 773 N N . ALA A 1 94 ? 5.656 -3.384 -22.563 1.00 74.50 94 ALA A N 1
ATOM 774 C CA . ALA A 1 94 ? 5.446 -4.810 -22.738 1.00 74.50 94 ALA A CA 1
ATOM 775 C C . ALA A 1 94 ? 6.425 -5.330 -23.791 1.00 74.50 94 ALA A C 1
ATOM 777 O O . ALA A 1 94 ? 6.646 -4.690 -24.818 1.00 74.50 94 ALA A O 1
ATOM 778 N N . ARG A 1 95 ? 7.010 -6.499 -23.535 1.00 80.56 95 ARG A N 1
ATOM 779 C CA . ARG A 1 95 ? 7.783 -7.247 -24.526 1.00 80.56 95 ARG A CA 1
ATOM 780 C C . ARG A 1 95 ? 7.045 -8.544 -24.798 1.00 80.56 95 ARG A C 1
ATOM 782 O O . ARG A 1 95 ? 6.801 -9.309 -23.870 1.00 80.56 95 ARG A O 1
ATOM 789 N N . ASN A 1 96 ? 6.725 -8.801 -26.061 1.00 80.50 96 ASN A N 1
ATOM 790 C CA . ASN A 1 96 ? 6.184 -10.091 -26.450 1.00 80.50 96 ASN A CA 1
ATOM 791 C C . ASN A 1 96 ? 7.297 -11.155 -26.389 1.00 80.50 96 ASN A C 1
ATOM 793 O O . ASN A 1 96 ? 8.294 -11.060 -27.106 1.00 80.50 96 ASN A O 1
ATOM 797 N N . THR A 1 97 ? 7.145 -12.146 -25.510 1.00 78.06 97 THR A N 1
ATOM 798 C CA . THR A 1 97 ? 8.080 -13.270 -25.353 1.00 78.06 97 THR A CA 1
ATOM 799 C C . THR A 1 97 ? 7.636 -14.530 -26.095 1.00 78.06 97 THR A C 1
ATOM 801 O O . THR A 1 97 ? 8.411 -15.486 -26.150 1.00 78.06 97 THR A O 1
ATOM 804 N N . THR A 1 98 ? 6.456 -14.541 -26.734 1.00 73.38 98 THR A N 1
ATOM 805 C CA . THR A 1 98 ? 5.969 -15.703 -27.504 1.00 73.38 98 THR A CA 1
ATOM 806 C C . THR A 1 98 ? 6.845 -16.029 -28.714 1.00 73.38 98 THR A C 1
ATOM 808 O O . THR A 1 98 ? 6.734 -17.118 -29.258 1.00 73.38 98 THR A O 1
ATOM 811 N N . ILE A 1 99 ? 7.738 -15.117 -29.114 1.00 61.28 99 ILE A N 1
ATOM 812 C CA . ILE A 1 99 ? 8.656 -15.288 -30.249 1.00 61.28 99 ILE A CA 1
ATOM 813 C C . ILE A 1 99 ? 9.995 -15.920 -29.820 1.00 61.28 99 ILE A C 1
ATOM 815 O O . ILE A 1 99 ? 10.626 -16.604 -30.620 1.00 61.28 99 ILE A O 1
ATOM 819 N N . SER A 1 100 ? 10.452 -15.737 -28.570 1.00 56.84 100 SER A N 1
ATOM 820 C CA . SER A 1 100 ? 11.737 -16.313 -28.116 1.00 56.84 100 SER A CA 1
ATOM 821 C C . SER A 1 100 ? 11.600 -17.704 -27.495 1.00 56.84 100 SER A C 1
ATOM 823 O O . SER A 1 100 ? 12.603 -18.389 -27.295 1.00 56.84 100 SER A O 1
ATOM 825 N N . ALA A 1 101 ? 10.378 -18.128 -27.165 1.00 56.25 101 ALA A N 1
ATOM 826 C CA . ALA A 1 101 ? 10.094 -19.513 -26.830 1.00 56.25 101 ALA A CA 1
ATOM 827 C C . ALA A 1 101 ? 10.034 -20.300 -28.144 1.00 56.25 101 ALA A C 1
ATOM 829 O O . ALA A 1 101 ? 9.077 -20.162 -28.898 1.00 56.25 101 ALA A O 1
ATOM 830 N N . LYS A 1 102 ? 11.098 -21.063 -28.427 1.00 56.44 102 LYS A N 1
ATOM 831 C CA . LYS A 1 102 ? 11.185 -22.089 -29.481 1.00 56.44 102 LYS A CA 1
ATOM 832 C C . LYS A 1 102 ? 9.793 -22.590 -29.875 1.00 56.44 102 LYS A C 1
ATOM 834 O O . LYS A 1 102 ? 9.149 -23.165 -29.008 1.00 56.44 102 LYS A O 1
ATOM 839 N N . VAL A 1 103 ? 9.376 -22.335 -31.123 1.00 55.34 103 VAL A N 1
ATOM 840 C CA . VAL A 1 103 ? 8.201 -22.887 -31.833 1.00 55.34 103 VAL A CA 1
ATOM 841 C C . VAL A 1 103 ? 7.304 -23.735 -30.921 1.00 55.34 103 VAL A C 1
ATOM 843 O O . VAL A 1 103 ? 7.348 -24.961 -30.959 1.00 55.34 103 VAL A O 1
ATOM 846 N N . TYR A 1 104 ? 6.549 -23.088 -30.031 1.00 57.84 104 TYR A N 1
ATOM 847 C CA . TYR A 1 104 ? 5.510 -23.792 -29.293 1.00 57.84 104 TYR A CA 1
ATOM 848 C C . TYR A 1 104 ? 4.319 -23.871 -30.231 1.00 57.84 104 TYR A C 1
ATOM 850 O O . TYR A 1 104 ? 3.794 -22.850 -30.671 1.00 57.84 104 TYR A O 1
ATOM 858 N N . ASP A 1 105 ? 3.942 -25.093 -30.579 1.00 58.97 105 ASP A N 1
ATOM 859 C CA . ASP A 1 105 ? 2.747 -25.348 -31.356 1.00 58.97 105 ASP A CA 1
ATOM 860 C C . ASP A 1 105 ? 1.518 -24.960 -30.519 1.00 58.97 105 ASP A C 1
ATOM 862 O O . ASP A 1 105 ? 1.113 -25.661 -29.588 1.00 58.97 105 ASP A O 1
ATOM 866 N N . PHE A 1 106 ? 0.947 -23.793 -30.820 1.00 59.41 106 PHE A N 1
ATOM 867 C CA . PHE A 1 106 ? -0.268 -23.293 -30.178 1.00 59.41 106 PHE A CA 1
ATOM 868 C C . PHE A 1 106 ? -1.520 -24.085 -30.598 1.00 59.41 106 PHE A C 1
ATOM 870 O O . PHE A 1 106 ? -2.603 -23.800 -30.086 1.00 59.41 106 PHE A O 1
ATOM 877 N N . SER A 1 107 ? -1.397 -25.075 -31.496 1.00 59.03 107 SER A N 1
ATOM 878 C CA . SER A 1 107 ? -2.503 -25.960 -31.881 1.00 59.03 107 SER A CA 1
ATOM 879 C C . SER A 1 107 ? -2.876 -26.981 -30.798 1.00 59.03 107 SER A C 1
ATOM 881 O O . SER A 1 107 ? -4.004 -27.469 -30.788 1.00 59.03 107 SER A O 1
ATOM 883 N N . LEU A 1 108 ? -2.018 -27.203 -29.792 1.00 53.28 108 LEU A N 1
ATOM 884 C CA . LEU A 1 108 ? -2.393 -27.852 -28.528 1.00 53.28 108 LEU A CA 1
ATOM 885 C C . LEU A 1 108 ? -3.052 -26.833 -27.588 1.00 53.28 108 LEU A C 1
ATOM 887 O O . LEU A 1 108 ? -2.625 -26.611 -26.450 1.00 53.28 108 LEU A O 1
ATOM 891 N N . GLY A 1 109 ? -4.097 -26.174 -28.087 1.00 54.22 109 GLY A N 1
ATOM 892 C CA . GLY A 1 109 ? -4.971 -25.349 -27.274 1.00 54.22 109 GLY A CA 1
ATOM 893 C C . GLY A 1 109 ? -5.513 -26.207 -26.140 1.00 54.22 109 GLY A C 1
ATOM 894 O O . GLY A 1 109 ? -6.314 -27.109 -26.369 1.00 54.22 109 GLY A O 1
ATOM 895 N N . LYS A 1 110 ? -5.067 -25.945 -24.906 1.00 58.50 110 LYS A N 1
ATOM 896 C CA . LYS A 1 110 ? -5.779 -26.427 -23.724 1.00 58.50 110 LYS A CA 1
ATOM 897 C C . LYS A 1 110 ? -7.192 -25.896 -23.859 1.00 58.50 110 LYS A C 1
ATOM 899 O O . LYS A 1 110 ? -7.399 -24.688 -23.769 1.00 58.50 110 LYS A O 1
ATOM 904 N N . GLU A 1 111 ? -8.114 -26.801 -24.141 1.00 55.38 111 GLU A N 1
ATOM 905 C CA . GLU A 1 111 ? -9.535 -26.542 -24.252 1.00 55.38 111 GLU A CA 1
ATOM 906 C C . GLU A 1 111 ? -9.957 -25.716 -23.034 1.00 55.38 111 GLU A C 1
ATOM 908 O O . GLU A 1 111 ? -9.985 -26.203 -21.897 1.00 55.38 111 GLU A O 1
ATOM 913 N N . ILE A 1 112 ? -10.185 -24.419 -23.256 1.00 59.94 112 ILE A N 1
ATOM 914 C CA . ILE A 1 112 ? -10.725 -23.535 -22.234 1.00 59.94 112 ILE A CA 1
ATOM 915 C C . ILE A 1 112 ? -12.137 -24.052 -22.021 1.00 59.94 112 ILE A C 1
ATOM 917 O O . ILE A 1 112 ? -13.037 -23.756 -22.804 1.00 59.94 112 ILE A O 1
ATOM 921 N N . HIS A 1 113 ? -12.311 -24.878 -20.992 1.00 58.22 113 HIS A N 1
ATOM 922 C CA . HIS A 1 113 ? -13.612 -25.368 -20.582 1.00 58.22 113 HIS A CA 1
ATOM 923 C C . HIS A 1 113 ? -14.431 -24.151 -20.159 1.00 58.22 113 HIS A C 1
ATOM 925 O O . HIS A 1 113 ? -14.332 -23.658 -19.031 1.00 58.22 113 HIS A O 1
ATOM 931 N N . LEU A 1 114 ? -15.208 -23.622 -21.106 1.00 62.72 114 LEU A N 1
ATOM 932 C CA . LEU A 1 114 ? -16.231 -22.631 -20.841 1.00 62.72 114 LEU A CA 1
ATOM 933 C C . LEU A 1 114 ? -17.124 -23.215 -19.754 1.00 62.72 114 LEU A C 1
ATOM 935 O O . LEU A 1 114 ? -17.710 -24.284 -19.910 1.00 62.72 114 LEU A O 1
ATOM 939 N N . ARG A 1 115 ? -17.154 -22.511 -18.625 1.00 55.47 115 ARG A N 1
ATOM 940 C CA . ARG A 1 115 ? -17.891 -22.850 -17.412 1.00 55.47 115 ARG A CA 1
ATOM 941 C C . ARG A 1 115 ? -19.277 -23.394 -17.776 1.00 55.47 115 ARG A C 1
ATOM 943 O O . ARG A 1 115 ? -20.129 -22.655 -18.272 1.00 55.47 115 ARG A O 1
ATOM 950 N N . THR A 1 116 ? -19.496 -24.683 -17.536 1.00 57.09 116 THR A N 1
ATOM 951 C CA . THR A 1 116 ? -20.786 -25.338 -17.748 1.00 57.09 116 THR A CA 1
ATOM 952 C C . THR A 1 116 ? -21.842 -24.643 -16.895 1.00 57.09 116 THR A C 1
ATOM 954 O O . THR A 1 116 ? -21.587 -24.231 -15.759 1.00 57.09 116 THR A O 1
ATOM 957 N N . LYS A 1 117 ? -23.027 -24.450 -17.480 1.00 56.03 117 LYS A N 1
ATOM 958 C CA . LYS A 1 117 ? -24.141 -23.717 -16.876 1.00 56.03 117 LYS A CA 1
ATOM 959 C C . LYS A 1 117 ? -24.415 -24.197 -15.445 1.00 56.03 117 LYS A C 1
ATOM 961 O O . LYS A 1 117 ? -24.480 -25.392 -15.180 1.00 56.03 117 LYS A O 1
ATOM 966 N N . ARG A 1 118 ? -24.603 -23.211 -14.561 1.00 50.34 118 ARG A N 1
ATOM 967 C CA . ARG A 1 118 ? -25.099 -23.281 -13.178 1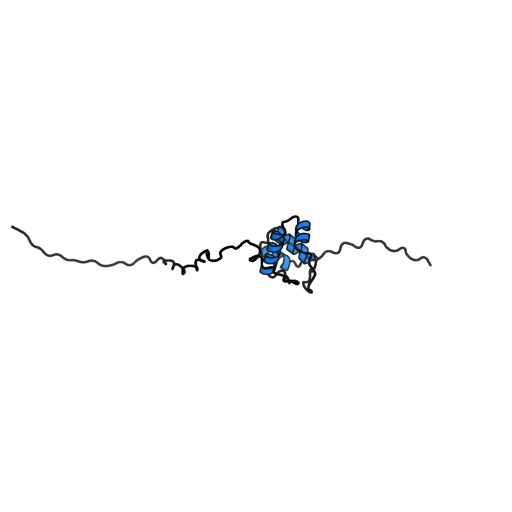.00 50.34 118 ARG A CA 1
ATOM 968 C C . ARG A 1 118 ? -26.002 -24.508 -12.967 1.00 50.34 118 ARG A C 1
ATOM 970 O O . ARG A 1 118 ? -27.090 -24.565 -13.541 1.00 50.34 118 ARG A O 1
ATOM 977 N N . SER A 1 119 ? -25.581 -25.461 -12.137 1.00 51.16 119 SER A N 1
ATOM 978 C CA . SER A 1 119 ? -26.495 -26.469 -11.607 1.00 51.16 119 SER A CA 1
ATOM 979 C C . SER A 1 119 ? -27.608 -25.741 -10.850 1.00 51.16 119 SER A C 1
ATOM 981 O O . SER A 1 119 ? -27.353 -24.901 -9.984 1.00 51.16 119 SER A O 1
ATOM 983 N N . LYS A 1 120 ? -28.862 -26.007 -11.222 1.00 50.38 120 LYS A N 1
ATOM 984 C CA . LYS A 1 120 ? -30.003 -25.651 -10.381 1.00 50.38 120 LYS A CA 1
ATOM 985 C C . LYS A 1 120 ? -29.870 -26.470 -9.098 1.00 50.38 120 LYS A C 1
ATOM 987 O O . LYS A 1 120 ? -29.921 -27.694 -9.155 1.00 50.38 120 LYS A O 1
ATOM 992 N N . SER A 1 121 ? -29.684 -25.802 -7.964 1.00 39.69 121 SER A N 1
ATOM 993 C CA . SER A 1 121 ? -29.893 -26.414 -6.653 1.00 39.69 121 SER A CA 1
ATOM 994 C C . SER A 1 121 ? -31.321 -26.976 -6.597 1.00 39.69 121 SER A C 1
ATOM 996 O O . SER A 1 121 ? -32.253 -26.224 -6.897 1.00 39.69 121 SER A O 1
ATOM 998 N N . PRO A 1 122 ? -31.541 -28.246 -6.220 1.00 43.25 122 PRO A N 1
ATOM 999 C CA . PRO A 1 122 ? -32.874 -28.716 -5.879 1.00 43.25 122 PRO A CA 1
ATOM 1000 C C . PRO A 1 122 ? -33.272 -28.056 -4.557 1.00 43.25 122 PRO A C 1
ATOM 1002 O O . PRO A 1 122 ? -32.657 -28.298 -3.518 1.00 43.25 122 PRO A O 1
ATOM 1005 N N . GLN A 1 123 ? -34.261 -27.167 -4.603 1.00 41.75 123 GLN A N 1
ATOM 1006 C CA . GLN A 1 123 ? -34.937 -26.704 -3.398 1.00 41.75 123 GLN A CA 1
ATOM 1007 C C . GLN A 1 123 ? -35.729 -27.875 -2.804 1.00 41.75 123 GLN A C 1
ATOM 1009 O O . GLN A 1 123 ? -36.493 -28.535 -3.505 1.00 41.75 123 GLN A O 1
ATOM 1014 N N . ASN A 1 124 ? -35.513 -28.123 -1.511 1.00 39.19 124 ASN A N 1
ATOM 1015 C CA . ASN A 1 124 ? -36.322 -29.000 -0.669 1.00 39.19 124 ASN A CA 1
ATOM 1016 C C . ASN A 1 124 ? -37.814 -28.654 -0.786 1.00 39.19 124 ASN A C 1
ATOM 1018 O O . ASN A 1 124 ? -38.186 -27.489 -0.655 1.00 39.19 124 ASN A O 1
ATOM 1022 N N . GLY A 1 125 ? -38.657 -29.676 -0.930 1.00 35.06 125 GLY A N 1
ATOM 1023 C CA . GLY A 1 125 ? -40.112 -29.560 -0.887 1.00 35.06 125 GLY A CA 1
ATOM 1024 C C . GLY A 1 125 ? -40.728 -30.873 -0.424 1.00 35.06 125 GLY A C 1
ATOM 1025 O O . GLY A 1 125 ? -41.055 -31.740 -1.226 1.00 35.06 125 GLY A O 1
ATOM 1026 N N . SER A 1 126 ? -40.806 -31.041 0.890 1.00 37.66 126 SER A N 1
ATOM 1027 C CA . SER A 1 126 ? -41.463 -32.154 1.562 1.00 37.66 126 SER A CA 1
ATOM 1028 C C . SER A 1 126 ? -42.988 -32.034 1.456 1.00 37.66 126 SER A C 1
ATOM 1030 O O . SER A 1 126 ? -43.519 -30.956 1.707 1.00 37.66 126 SER A O 1
ATOM 1032 N N . LYS A 1 127 ? -43.635 -33.199 1.295 1.00 40.34 127 LYS A N 1
ATOM 1033 C CA . LYS A 1 127 ? -45.060 -33.536 1.513 1.00 40.34 127 LYS A CA 1
ATOM 1034 C C . LYS A 1 127 ? -46.031 -33.227 0.368 1.00 40.34 127 LYS A C 1
ATOM 1036 O O . LYS A 1 127 ? -46.300 -32.073 0.090 1.00 40.34 127 LYS A O 1
ATOM 1041 N N . ASP A 1 128 ? -46.678 -34.289 -0.120 1.00 38.56 128 ASP A N 1
ATOM 1042 C CA . ASP A 1 128 ? -48.140 -34.326 -0.231 1.00 38.56 128 ASP A CA 1
ATOM 1043 C C . ASP A 1 128 ? -48.688 -35.766 -0.063 1.00 38.56 128 ASP A C 1
ATOM 1045 O O . ASP A 1 128 ? -48.023 -36.719 -0.480 1.00 38.56 128 ASP A O 1
ATOM 1049 N N . PRO A 1 129 ? -49.857 -35.955 0.592 1.00 46.25 129 PRO A N 1
ATOM 1050 C CA . PRO A 1 129 ? -50.542 -37.240 0.769 1.00 46.25 129 PRO A CA 1
ATOM 1051 C C . PRO A 1 129 ? -51.731 -37.438 -0.205 1.00 46.25 129 PRO A C 1
ATOM 1053 O O . PRO A 1 129 ? -52.175 -36.482 -0.835 1.00 46.25 129 PRO A O 1
ATOM 1056 N N . LYS A 1 130 ? -52.333 -38.648 -0.152 1.00 36.88 130 LYS A N 1
ATOM 1057 C CA . LYS A 1 130 ? -53.582 -39.164 -0.797 1.00 36.88 130 LYS A CA 1
ATOM 1058 C C . LYS A 1 130 ? -53.314 -39.969 -2.088 1.00 36.88 130 LYS A C 1
ATOM 1060 O O . LYS A 1 130 ? -52.409 -39.638 -2.829 1.00 36.88 130 LYS A O 1
ATOM 1065 N N . GLU A 1 131 ? -54.001 -41.066 -2.415 1.00 31.38 131 GLU A N 1
ATOM 1066 C CA . GLU A 1 131 ? -55.356 -41.511 -2.071 1.00 31.38 131 GLU A CA 1
ATOM 1067 C C . GLU A 1 131 ? -55.512 -43.033 -2.325 1.00 31.38 131 GLU A C 1
ATOM 1069 O O . GLU A 1 131 ? -54.850 -43.600 -3.191 1.00 31.38 131 GLU A O 1
ATOM 1074 N N . TYR A 1 132 ? -56.389 -43.694 -1.562 1.00 32.09 132 TYR A N 1
ATOM 1075 C CA . TYR A 1 132 ? -56.747 -45.114 -1.685 1.00 32.09 132 TYR A CA 1
ATOM 1076 C C . TYR A 1 132 ? -57.731 -45.367 -2.837 1.00 32.09 132 TYR A C 1
ATOM 1078 O O . TYR A 1 132 ? -58.665 -44.584 -3.000 1.00 32.09 132 TYR A O 1
ATOM 1086 N N . LYS A 1 133 ? -57.624 -46.536 -3.496 1.00 30.64 133 LYS A N 1
ATOM 1087 C CA . LYS A 1 133 ? -58.709 -47.527 -3.723 1.00 30.64 133 LYS A CA 1
ATOM 1088 C C . LYS A 1 133 ? -58.286 -48.584 -4.750 1.00 30.64 133 LYS A C 1
ATOM 1090 O O . LYS A 1 133 ? -57.805 -48.227 -5.811 1.00 30.64 133 LYS A O 1
ATOM 1095 N N . TYR A 1 134 ? -58.592 -49.853 -4.476 1.00 30.11 134 TYR A N 1
ATOM 1096 C CA . TYR A 1 134 ? -59.470 -50.632 -5.355 1.00 30.11 134 TYR A CA 1
ATOM 1097 C C . TYR A 1 134 ? -60.210 -51.702 -4.542 1.00 30.11 134 TYR A C 1
ATOM 1099 O O . TYR A 1 134 ? -59.627 -52.456 -3.767 1.00 30.11 134 TYR A O 1
ATOM 1107 N N . SER A 1 135 ? -61.532 -51.667 -4.683 1.00 38.84 135 SER A N 1
ATOM 1108 C CA . SER A 1 135 ? -62.538 -52.564 -4.122 1.00 38.84 135 SER A CA 1
ATOM 1109 C C . SER A 1 135 ? -62.626 -53.874 -4.910 1.00 38.84 135 SER A C 1
ATOM 1111 O O . SER A 1 135 ? -62.267 -53.923 -6.082 1.00 38.84 135 SER A O 1
ATOM 1113 N N . GLY A 1 136 ? -63.112 -54.922 -4.243 1.00 36.28 136 GLY A N 1
ATOM 1114 C CA . GLY A 1 136 ? -63.002 -56.319 -4.662 1.00 36.28 136 GLY A CA 1
ATOM 1115 C C . GLY A 1 136 ? -63.835 -56.791 -5.859 1.00 36.28 136 GLY A C 1
ATOM 1116 O O . GLY A 1 136 ? -64.710 -56.102 -6.373 1.00 36.28 136 GLY A O 1
ATOM 1117 N N . GLY A 1 137 ? -63.574 -58.048 -6.228 1.00 34.28 137 GLY A N 1
ATOM 1118 C CA . GLY A 1 137 ? -64.326 -58.840 -7.199 1.00 34.28 137 GLY A CA 1
ATOM 1119 C C . GLY A 1 137 ? -63.897 -60.311 -7.139 1.00 34.28 137 GLY A C 1
ATOM 1120 O O . GLY A 1 137 ? -62.721 -60.618 -7.277 1.00 34.28 137 GLY A O 1
ATOM 1121 N N . LYS A 1 138 ? -64.859 -61.198 -6.861 1.00 40.50 138 LYS A N 1
ATOM 1122 C CA . LYS A 1 138 ? -64.745 -62.661 -6.695 1.00 40.50 138 LYS A CA 1
ATOM 1123 C C . LYS A 1 138 ? -64.385 -63.393 -8.001 1.00 40.50 138 LYS A C 1
ATOM 1125 O O . LYS A 1 138 ? -64.787 -62.944 -9.067 1.00 40.50 138 LYS A O 1
ATOM 1130 N N . THR A 1 139 ? -63.832 -64.606 -7.892 1.00 38.12 139 THR A N 1
ATOM 1131 C CA . THR A 1 139 ? -64.433 -65.857 -8.426 1.00 38.12 139 THR A CA 1
ATOM 1132 C C . THR A 1 139 ? -63.692 -67.096 -7.897 1.00 38.12 139 THR A C 1
ATOM 1134 O O . THR A 1 139 ? -62.478 -67.082 -7.732 1.00 38.12 139 THR A O 1
ATOM 1137 N N . PHE A 1 140 ? -64.464 -68.135 -7.565 1.00 39.22 140 PHE A N 1
ATOM 1138 C CA . PHE A 1 140 ? -64.031 -69.460 -7.101 1.00 39.22 140 PHE A CA 1
ATOM 1139 C C . PHE A 1 140 ? -63.797 -70.395 -8.303 1.00 39.22 140 PHE A C 1
ATOM 1141 O O . PHE A 1 140 ? -64.514 -70.279 -9.296 1.00 39.22 140 PHE A O 1
ATOM 1148 N N . ALA A 1 141 ? -62.877 -71.355 -8.172 1.00 46.47 141 ALA A N 1
ATOM 1149 C CA . ALA A 1 141 ? -62.830 -72.573 -8.985 1.00 46.47 141 ALA A CA 1
ATOM 1150 C C . ALA A 1 141 ? -63.294 -73.759 -8.119 1.00 46.47 141 ALA A C 1
ATOM 1152 O O . ALA A 1 141 ? -62.957 -73.808 -6.932 1.00 46.47 141 ALA A O 1
ATOM 1153 N N . GLY A 1 142 ? -64.126 -74.626 -8.702 1.00 40.84 142 GLY A N 1
ATOM 1154 C CA . GLY A 1 142 ? -64.566 -75.895 -8.114 1.00 40.84 142 GLY A CA 1
ATOM 1155 C C . GLY A 1 142 ? -63.529 -77.000 -8.230 1.00 40.84 142 GLY A C 1
ATOM 1156 O O . GLY A 1 142 ? -62.510 -76.787 -8.924 1.00 40.84 142 GLY A O 1
#

Foldseek 3Di:
DDDDPPPPDPDPDDDDDDDPVVVVLVVVLVDDPLLVVVLVVVCVQPVPLPDDDDDDQLVVVCVVSVHDSVVSVVSVVSCVVSVNDDDDDPDDDDDDCPVVPPPDPCVPPPPPPDDDDDDDDDDDDDDDDDDDDDDDDDDDDD

pLDDT: mean 74.89, std 21.12, range [30.11, 96.81]